Protein AF-A0A3D1BSJ2-F1 (afdb_monomer_lite)

Structure (mmCIF, N/CA/C/O backbone):
data_AF-A0A3D1BSJ2-F1
#
_entry.id   AF-A0A3D1BSJ2-F1
#
loop_
_atom_site.group_PDB
_atom_site.id
_atom_site.type_symbol
_atom_site.label_atom_id
_atom_site.label_alt_id
_atom_site.label_comp_id
_atom_site.label_asym_id
_atom_site.label_entity_id
_atom_site.label_seq_id
_atom_site.pdbx_PDB_ins_code
_atom_site.Cartn_x
_atom_site.Cartn_y
_atom_site.Cartn_z
_atom_site.occupancy
_atom_site.B_iso_or_equiv
_atom_site.auth_seq_id
_atom_site.auth_comp_id
_atom_site.auth_asym_id
_atom_site.auth_atom_id
_atom_site.pdbx_PDB_model_num
ATOM 1 N N . MET A 1 1 ? -13.390 -11.926 24.711 1.00 34.41 1 MET A N 1
ATOM 2 C CA . MET A 1 1 ? -12.109 -11.667 24.022 1.00 34.41 1 MET A CA 1
ATOM 3 C C . MET A 1 1 ? -11.514 -13.008 23.618 1.00 34.41 1 MET A C 1
ATOM 5 O O . MET A 1 1 ? -10.885 -13.658 24.438 1.00 34.41 1 MET A O 1
ATOM 9 N N . TYR A 1 2 ? -11.805 -13.468 22.401 1.00 26.86 2 TYR A N 1
ATOM 10 C CA . TYR A 1 2 ? -11.165 -14.650 21.820 1.00 26.86 2 TYR A CA 1
ATOM 11 C C . TYR A 1 2 ? -10.006 -14.150 20.958 1.00 26.86 2 TYR A C 1
ATOM 13 O O . TYR A 1 2 ? -10.232 -13.536 19.922 1.00 26.86 2 TYR A O 1
ATOM 21 N N . ILE A 1 3 ? -8.770 -14.337 21.422 1.00 30.55 3 ILE A N 1
ATOM 22 C CA . ILE A 1 3 ? -7.579 -14.099 20.604 1.00 30.55 3 ILE A CA 1
ATOM 23 C C . ILE A 1 3 ? -7.291 -15.419 19.892 1.00 30.55 3 ILE A C 1
ATOM 25 O O . ILE A 1 3 ? -6.760 -16.342 20.505 1.00 30.55 3 ILE A O 1
ATOM 29 N N . SER A 1 4 ? -7.665 -15.538 18.621 1.00 36.31 4 SER A N 1
ATOM 30 C CA . SER A 1 4 ? -7.136 -16.601 17.765 1.00 36.31 4 SER A CA 1
ATOM 31 C C . SER A 1 4 ? -5.850 -16.095 17.116 1.00 36.31 4 SER A C 1
ATOM 33 O O . SER A 1 4 ? -5.890 -15.227 16.245 1.00 36.31 4 SER A O 1
ATOM 35 N N . THR A 1 5 ? -4.701 -16.604 17.547 1.00 38.28 5 THR A N 1
ATOM 36 C CA . THR A 1 5 ? -3.422 -16.382 16.870 1.00 38.28 5 THR A CA 1
ATOM 37 C C . THR A 1 5 ? -3.397 -17.181 15.567 1.00 38.28 5 THR A C 1
ATOM 39 O O . THR A 1 5 ? -3.477 -18.408 15.576 1.00 38.28 5 THR A O 1
ATOM 42 N N . LEU A 1 6 ? -3.291 -16.489 14.431 1.00 44.16 6 LEU A N 1
ATOM 43 C CA . LEU A 1 6 ? -2.980 -17.121 13.149 1.00 44.16 6 LEU A CA 1
ATOM 44 C C . LEU A 1 6 ? -1.537 -17.644 13.178 1.00 44.16 6 LEU A C 1
ATOM 46 O O . LEU A 1 6 ? -0.615 -16.964 13.634 1.00 44.16 6 LEU A O 1
ATOM 50 N N . THR A 1 7 ? -1.366 -18.882 12.726 1.00 46.44 7 THR A N 1
ATOM 51 C CA . THR A 1 7 ? -0.084 -19.576 12.582 1.00 46.44 7 THR A CA 1
ATOM 52 C C . THR A 1 7 ? 0.719 -18.942 11.443 1.00 46.44 7 THR A C 1
ATOM 54 O O . THR A 1 7 ? 0.184 -18.680 10.369 1.00 46.44 7 THR A O 1
ATOM 57 N N . GLY A 1 8 ? 1.996 -18.642 11.703 1.00 41.53 8 GLY A N 1
ATOM 58 C CA . GLY A 1 8 ? 2.861 -17.871 10.806 1.00 41.53 8 GLY A CA 1
ATOM 59 C C . GLY A 1 8 ? 3.145 -18.545 9.458 1.00 41.53 8 GLY A C 1
ATOM 60 O O . GLY A 1 8 ? 3.155 -19.769 9.337 1.00 41.53 8 GLY A O 1
ATOM 61 N N . VAL A 1 9 ? 3.417 -17.726 8.440 1.00 41.91 9 VAL A N 1
ATOM 62 C CA . VAL A 1 9 ? 3.851 -18.167 7.106 1.00 41.91 9 VAL A CA 1
ATOM 63 C C . VAL A 1 9 ? 5.372 -18.342 7.102 1.00 41.91 9 VAL A C 1
ATOM 65 O O . VAL A 1 9 ? 6.103 -17.400 7.395 1.00 41.91 9 VAL A O 1
ATOM 68 N N . ARG A 1 10 ? 5.865 -19.537 6.752 1.00 38.19 10 ARG A N 1
ATOM 69 C CA . ARG A 1 10 ? 7.304 -19.841 6.674 1.00 38.19 10 ARG A CA 1
ATOM 70 C C . ARG A 1 10 ? 7.866 -19.460 5.302 1.00 38.19 10 ARG A C 1
ATOM 72 O O . ARG A 1 10 ? 7.523 -20.093 4.308 1.00 38.19 10 ARG A O 1
ATOM 79 N N . TYR A 1 11 ? 8.792 -18.503 5.257 1.00 40.19 11 TYR A N 1
ATOM 80 C CA . TYR A 1 11 ? 9.578 -18.192 4.058 1.00 40.19 11 TYR A CA 1
ATOM 81 C C . TYR A 1 11 ? 10.971 -18.823 4.168 1.00 40.19 11 TYR A C 1
ATOM 83 O O . TYR A 1 11 ? 11.709 -18.537 5.106 1.00 40.19 11 TYR A O 1
ATOM 91 N N . ILE A 1 12 ? 11.344 -19.685 3.217 1.00 42.56 12 ILE A N 1
ATOM 92 C CA . ILE A 1 12 ? 12.705 -20.232 3.113 1.00 42.56 12 ILE A CA 1
ATOM 93 C C . ILE A 1 12 ? 13.446 -19.415 2.053 1.00 42.56 12 ILE A C 1
ATOM 95 O O . ILE A 1 12 ? 13.321 -19.672 0.858 1.00 42.56 12 ILE A O 1
ATOM 99 N N . LEU A 1 13 ? 14.208 -18.410 2.484 1.00 44.78 13 LEU A N 1
ATOM 100 C CA . LEU A 1 13 ? 15.125 -17.686 1.605 1.00 44.78 13 LEU A CA 1
ATOM 101 C C . LEU A 1 13 ? 16.459 -18.436 1.582 1.00 44.78 13 LEU A C 1
ATOM 103 O O . LEU A 1 13 ? 17.135 -18.555 2.601 1.00 44.78 13 LEU A O 1
ATOM 107 N N . ASN A 1 14 ? 16.831 -18.969 0.418 1.00 42.88 14 ASN A N 1
ATOM 108 C CA . ASN A 1 14 ? 18.029 -19.787 0.230 1.00 42.88 14 ASN A CA 1
ATOM 109 C C . ASN A 1 14 ? 19.305 -18.916 0.301 1.00 42.88 14 ASN A C 1
ATOM 111 O O . ASN A 1 14 ? 19.900 -18.558 -0.711 1.00 42.88 14 ASN A O 1
ATOM 115 N N . ARG A 1 15 ? 19.676 -18.494 1.515 1.00 47.94 15 ARG A N 1
ATOM 116 C CA . ARG A 1 15 ? 20.883 -17.715 1.844 1.00 47.94 15 ARG A CA 1
ATOM 117 C C . ARG A 1 15 ? 21.601 -18.304 3.062 1.00 47.94 15 ARG A C 1
ATOM 119 O O . ARG A 1 15 ? 21.961 -17.559 3.967 1.00 47.94 15 ARG A O 1
ATOM 126 N N . ASN A 1 16 ? 21.746 -19.633 3.140 1.00 54.16 16 ASN A N 1
ATOM 127 C CA . ASN A 1 16 ? 22.448 -20.355 4.226 1.00 54.16 16 ASN A CA 1
ATOM 128 C C . ASN A 1 16 ? 22.078 -19.929 5.668 1.00 54.16 16 ASN A C 1
ATOM 130 O O . ASN A 1 16 ? 22.811 -20.199 6.614 1.00 54.16 16 ASN A O 1
ATOM 134 N N . THR A 1 17 ? 20.939 -19.264 5.846 1.00 53.88 17 THR A N 1
ATOM 135 C CA . THR A 1 17 ? 20.450 -18.717 7.106 1.00 53.88 17 THR A CA 1
ATOM 136 C C . THR A 1 17 ? 18.993 -19.133 7.221 1.00 53.88 17 THR A C 1
ATOM 138 O O . THR A 1 17 ? 18.144 -18.725 6.434 1.00 53.88 17 THR A O 1
ATOM 141 N N . ASN A 1 18 ? 18.704 -20.006 8.184 1.00 56.47 18 ASN A N 1
ATOM 142 C CA . ASN A 1 18 ? 17.333 -20.329 8.561 1.00 56.47 18 ASN A CA 1
ATOM 143 C C . ASN A 1 18 ? 16.805 -19.175 9.420 1.00 56.47 18 ASN A C 1
ATOM 145 O O . ASN A 1 18 ? 16.795 -19.261 10.644 1.00 56.47 18 ASN A O 1
ATOM 149 N N . LEU A 1 19 ? 16.451 -18.061 8.781 1.00 58.53 19 LEU A N 1
ATOM 150 C CA . LEU A 1 19 ? 15.724 -16.982 9.437 1.00 58.53 19 LEU A CA 1
ATOM 151 C C . LEU A 1 19 ? 14.240 -17.346 9.430 1.00 58.53 19 LEU A C 1
ATOM 153 O O . LEU A 1 19 ? 13.616 -17.409 8.373 1.00 58.53 19 LEU A O 1
ATOM 157 N N . GLU A 1 20 ? 13.682 -17.608 10.607 1.00 61.59 20 GLU A N 1
ATOM 158 C CA . GLU A 1 20 ? 12.235 -17.707 10.767 1.00 61.59 20 GLU A CA 1
ATOM 159 C C . GLU A 1 20 ? 11.655 -16.295 10.850 1.00 61.59 20 GLU A C 1
ATOM 161 O O . GLU A 1 20 ? 11.993 -15.521 11.745 1.00 61.59 20 GLU A O 1
ATOM 166 N N . TYR A 1 21 ? 10.798 -15.950 9.890 1.00 61.53 21 TYR A N 1
ATOM 167 C CA . TYR A 1 21 ? 9.987 -14.741 9.942 1.00 61.53 21 TYR A CA 1
ATOM 168 C C . TYR A 1 21 ? 8.558 -15.140 10.296 1.00 61.53 21 TYR A C 1
ATOM 170 O O . TYR A 1 21 ? 7.960 -15.966 9.607 1.00 61.53 21 TYR A O 1
ATOM 178 N N . SER A 1 22 ? 8.015 -14.563 11.361 1.00 71.62 22 SER A N 1
ATOM 179 C CA . SER A 1 2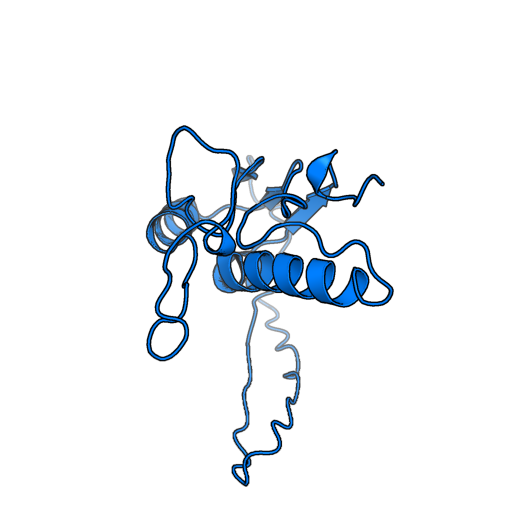2 ? 6.606 -14.689 11.718 1.00 71.62 22 SER A CA 1
ATOM 180 C C . SER A 1 22 ? 5.969 -13.311 11.759 1.00 71.62 22 SER A C 1
ATOM 182 O O . SER A 1 22 ? 6.612 -12.316 12.088 1.00 71.62 22 SER A O 1
ATOM 184 N N . ASP A 1 23 ? 4.690 -13.265 11.419 1.00 68.75 23 ASP A N 1
ATOM 185 C CA . ASP A 1 23 ? 3.886 -12.058 11.484 1.00 68.75 23 ASP A CA 1
ATOM 186 C C . ASP A 1 23 ? 2.584 -12.366 12.216 1.00 68.75 23 ASP A C 1
ATOM 188 O O . ASP A 1 23 ? 2.102 -13.503 12.184 1.00 68.75 23 ASP A O 1
ATOM 192 N N . HIS A 1 24 ? 2.038 -11.373 12.912 1.00 82.38 24 HIS A N 1
ATOM 193 C CA . HIS A 1 24 ? 0.870 -11.554 13.767 1.00 82.38 24 HIS A CA 1
ATOM 194 C C . HIS A 1 24 ? -0.141 -10.438 13.531 1.00 82.38 24 HIS A C 1
ATOM 196 O O . HIS A 1 24 ? 0.202 -9.257 13.534 1.00 82.38 24 HIS A O 1
ATOM 202 N N . GLY A 1 25 ? -1.403 -10.830 13.381 1.00 83.12 25 GLY A N 1
ATOM 203 C CA . GLY A 1 25 ? -2.534 -9.924 13.226 1.00 83.12 25 GLY A CA 1
ATOM 204 C C . GLY A 1 25 ? -3.563 -10.078 14.339 1.00 83.12 25 GLY A C 1
ATOM 205 O O . GLY A 1 25 ? -3.506 -11.007 15.147 1.00 83.12 25 GLY A O 1
ATOM 206 N N . ILE A 1 26 ? -4.523 -9.158 14.361 1.00 85.31 26 ILE A N 1
ATOM 207 C CA . ILE A 1 26 ? -5.708 -9.210 15.215 1.00 85.31 26 ILE A CA 1
ATOM 208 C C . ILE A 1 26 ? -6.921 -9.252 14.294 1.00 85.31 26 ILE A C 1
ATOM 210 O O . ILE A 1 26 ? -7.126 -8.346 13.491 1.00 85.31 26 ILE A O 1
ATOM 214 N N . ILE A 1 27 ? -7.757 -10.277 14.447 1.00 83.75 27 ILE A N 1
ATOM 215 C CA . ILE A 1 27 ? -9.089 -10.275 13.844 1.00 83.75 27 ILE A CA 1
ATOM 216 C C . ILE A 1 27 ? -9.976 -9.406 14.736 1.00 83.75 27 ILE A C 1
ATOM 218 O O . ILE A 1 27 ? -10.260 -9.764 15.882 1.00 83.75 27 ILE A O 1
ATOM 222 N N . LYS A 1 28 ? -10.349 -8.225 14.239 1.00 84.38 28 LYS A N 1
ATOM 223 C CA . LYS A 1 28 ? -11.195 -7.284 14.977 1.00 84.38 28 LYS A CA 1
ATOM 224 C C . LYS A 1 28 ? -12.621 -7.835 15.058 1.00 84.38 28 LYS A C 1
ATOM 226 O O . LYS A 1 28 ? -13.139 -8.356 14.078 1.00 84.38 28 LYS A O 1
ATOM 231 N N . HIS A 1 29 ? -13.234 -7.732 16.234 1.00 84.56 29 HIS A N 1
ATOM 232 C CA . HIS A 1 29 ? -14.637 -8.093 16.426 1.00 84.56 29 HI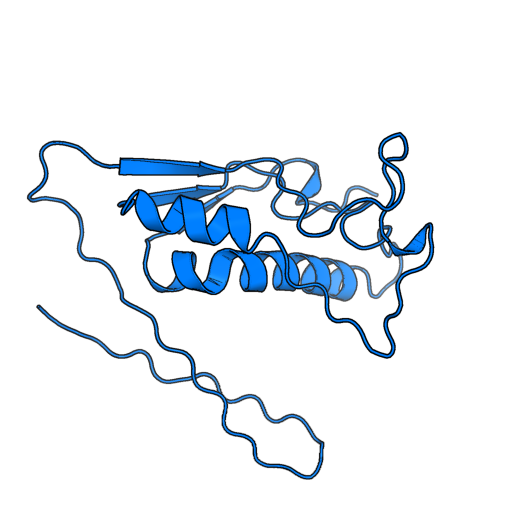S A CA 1
ATOM 233 C C . HIS A 1 29 ? -15.548 -7.084 15.719 1.00 84.56 29 HIS A C 1
ATOM 235 O O . HIS A 1 29 ? -15.231 -5.891 15.691 1.00 84.56 29 HIS A O 1
ATOM 241 N N . ASP A 1 30 ? -16.699 -7.544 15.233 1.00 87.94 30 ASP A N 1
ATOM 242 C CA . ASP A 1 30 ? -17.711 -6.679 14.632 1.00 87.94 30 ASP A CA 1
ATOM 243 C C . ASP A 1 30 ? -18.129 -5.562 15.605 1.00 87.94 30 ASP A C 1
ATOM 245 O O . ASP A 1 30 ? -18.427 -5.840 16.779 1.00 87.94 30 ASP A O 1
ATOM 249 N N . PRO A 1 31 ? -18.191 -4.295 15.157 1.00 88.62 31 PRO A N 1
ATOM 250 C CA . PRO A 1 31 ? -18.477 -3.145 16.013 1.00 88.62 31 PRO A CA 1
ATOM 251 C C . PRO A 1 31 ? -19.973 -3.012 16.363 1.00 88.62 31 PRO A C 1
ATOM 253 O O . PRO A 1 31 ? -20.497 -1.907 16.410 1.00 88.62 31 PRO A O 1
ATOM 256 N N . HIS A 1 32 ? -20.673 -4.122 16.619 1.00 90.50 32 HIS A N 1
ATOM 257 C CA . HIS A 1 32 ? -22.112 -4.156 16.922 1.00 90.50 32 HIS A CA 1
ATOM 258 C C . HIS A 1 32 ? -22.513 -3.365 18.183 1.00 90.50 32 HIS A C 1
ATOM 260 O O . HIS A 1 32 ? -23.646 -2.904 18.277 1.00 90.50 32 HIS A O 1
ATOM 266 N N . ASP A 1 33 ? -21.582 -3.173 19.122 1.00 92.12 33 ASP A N 1
ATOM 267 C CA . ASP A 1 33 ? -21.786 -2.375 20.338 1.00 92.12 33 ASP A CA 1
ATOM 268 C C . ASP A 1 33 ? -21.655 -0.858 20.102 1.00 92.12 33 ASP A C 1
ATOM 270 O O . ASP A 1 33 ? -21.905 -0.061 21.009 1.00 92.12 33 ASP A O 1
ATOM 274 N N . LYS A 1 34 ? -21.218 -0.430 18.909 1.00 93.75 34 LYS A N 1
ATOM 275 C CA . LYS A 1 34 ? -21.054 0.986 18.569 1.00 93.75 34 LYS A CA 1
ATOM 276 C C . LYS A 1 34 ? -22.287 1.521 17.843 1.00 93.75 34 LYS A C 1
ATOM 278 O O . LYS A 1 34 ? -22.818 0.879 16.944 1.00 93.75 34 LYS A O 1
ATOM 283 N N . SER A 1 35 ? -22.691 2.748 18.173 1.00 95.88 35 SER A N 1
ATOM 284 C CA . SER A 1 35 ? -23.735 3.476 17.435 1.00 95.88 35 SER A CA 1
ATOM 285 C C . SER A 1 35 ? -23.252 4.034 16.092 1.00 95.88 35 SER A C 1
ATOM 287 O O . SER A 1 35 ? -24.070 4.355 15.236 1.00 95.88 35 SER A O 1
ATOM 289 N N . GLU A 1 36 ? -21.936 4.166 15.914 1.00 95.50 36 GLU A N 1
ATOM 290 C CA . GLU A 1 36 ? -21.288 4.706 14.719 1.00 95.50 36 GLU A CA 1
ATOM 291 C C . GLU A 1 36 ? -20.034 3.891 14.388 1.00 95.50 36 GLU A C 1
ATOM 293 O O . GLU A 1 36 ? -19.372 3.353 15.281 1.00 95.50 36 GLU A O 1
ATOM 298 N N . ILE A 1 37 ? -19.690 3.832 13.103 1.00 95.31 37 ILE A N 1
ATOM 299 C CA . ILE A 1 37 ? -18.471 3.183 12.617 1.00 95.31 37 ILE A CA 1
ATOM 300 C C . ILE A 1 37 ? -17.518 4.221 12.032 1.00 95.31 37 ILE A C 1
ATOM 302 O O . ILE A 1 37 ? -17.937 5.131 11.316 1.00 95.31 37 ILE A O 1
ATOM 306 N N . THR A 1 38 ? -16.222 4.056 12.289 1.00 95.62 38 THR A N 1
ATOM 307 C CA . THR A 1 38 ? -15.187 4.872 11.645 1.00 95.62 38 THR A CA 1
ATOM 308 C C . THR A 1 38 ? -14.635 4.130 10.436 1.00 95.62 38 THR A C 1
ATOM 310 O O . THR A 1 38 ? -14.054 3.053 10.579 1.00 95.62 38 THR A O 1
ATOM 313 N N . LEU A 1 39 ? -14.763 4.722 9.251 1.00 96.06 39 LEU A N 1
ATOM 314 C CA . LEU A 1 39 ? -14.217 4.189 8.005 1.00 96.06 39 LEU A CA 1
ATOM 315 C C . LEU A 1 39 ? -13.090 5.092 7.500 1.00 96.06 39 LEU A C 1
ATOM 317 O O . LEU A 1 39 ? -13.253 6.308 7.418 1.00 96.06 39 LEU A O 1
ATOM 321 N N . LEU A 1 40 ? -11.957 4.492 7.136 1.00 97.62 40 LEU A N 1
ATOM 322 C CA . LEU A 1 40 ? -10.914 5.173 6.369 1.00 97.62 40 LEU A CA 1
ATOM 323 C C . LEU A 1 40 ? -11.004 4.722 4.915 1.00 97.62 40 LEU A C 1
ATOM 325 O O . LEU A 1 40 ? -10.836 3.540 4.627 1.00 97.62 40 LEU A O 1
ATOM 329 N N . SER A 1 41 ? -11.260 5.675 4.021 1.00 97.50 41 SER A N 1
ATOM 330 C CA . SER A 1 41 ? -11.312 5.444 2.579 1.00 97.50 41 SER A CA 1
ATOM 331 C C . SER A 1 41 ? -10.018 5.923 1.935 1.00 97.50 41 SER A C 1
ATOM 333 O O . SER A 1 41 ? -9.609 7.064 2.153 1.00 97.50 41 SER A O 1
ATOM 335 N N . LEU A 1 42 ? -9.396 5.072 1.129 1.00 97.31 42 LEU A N 1
ATOM 336 C CA . LEU A 1 42 ? -8.200 5.378 0.353 1.00 97.31 42 LEU A CA 1
ATOM 337 C C . LEU A 1 42 ? -8.440 5.043 -1.115 1.00 97.31 42 LEU A C 1
ATOM 339 O O . LEU A 1 42 ? -9.099 4.060 -1.427 1.00 97.31 42 LEU A O 1
ATOM 343 N N . SER A 1 43 ? -7.890 5.860 -2.001 1.00 96.00 43 SER A N 1
ATOM 344 C CA . SER A 1 43 ? -7.893 5.638 -3.445 1.00 96.00 43 SER A CA 1
ATOM 345 C C . SER A 1 43 ? -6.680 6.333 -4.029 1.00 96.00 43 SER A C 1
ATOM 347 O O . SER A 1 43 ? -6.227 7.336 -3.465 1.00 96.00 43 SER A O 1
ATOM 349 N N . CYS A 1 44 ? -6.189 5.832 -5.154 1.00 94.00 44 CYS A N 1
ATOM 350 C CA . CYS A 1 44 ? -5.188 6.521 -5.960 1.00 94.00 44 CYS A CA 1
ATOM 351 C C . CYS A 1 44 ? -3.899 6.860 -5.194 1.00 94.00 44 CYS A C 1
ATOM 353 O O . CYS A 1 44 ? -3.357 7.968 -5.281 1.00 94.00 44 CYS A O 1
ATOM 355 N N . VAL A 1 45 ? -3.425 5.911 -4.379 1.00 92.00 45 VAL A N 1
ATOM 356 C CA . VAL A 1 45 ? -2.200 6.078 -3.591 1.00 92.00 45 VAL A CA 1
ATOM 357 C C . VAL A 1 45 ? -1.067 5.319 -4.265 1.00 92.00 45 VAL A C 1
ATOM 359 O O . VAL A 1 45 ? -0.880 4.129 -4.048 1.00 92.00 45 VAL A O 1
ATOM 362 N N . GLU A 1 46 ? -0.259 6.027 -5.045 1.00 88.94 46 GLU A N 1
ATOM 363 C CA . GLU A 1 46 ? 0.984 5.498 -5.614 1.00 88.94 46 GLU A CA 1
ATOM 364 C C . GLU A 1 46 ? 1.960 5.088 -4.506 1.00 88.94 46 GLU A C 1
ATOM 366 O O . GLU A 1 46 ? 2.359 5.934 -3.711 1.00 88.94 46 GLU A O 1
ATOM 371 N N . GLN A 1 47 ? 2.391 3.825 -4.445 1.00 88.69 47 GLN A N 1
ATOM 372 C CA . GLN A 1 47 ? 3.239 3.320 -3.352 1.00 88.69 47 GLN A CA 1
ATOM 373 C C . GLN A 1 47 ? 4.651 3.925 -3.340 1.00 88.69 47 GLN A C 1
ATOM 375 O O . GLN A 1 47 ? 5.257 4.100 -2.285 1.00 88.69 47 GLN A O 1
ATOM 380 N N . VAL A 1 48 ? 5.180 4.286 -4.503 1.00 85.25 48 VAL A N 1
ATOM 381 C CA . VAL A 1 48 ? 6.525 4.838 -4.679 1.00 85.25 48 VAL A CA 1
ATOM 382 C C . VAL A 1 48 ? 6.474 6.225 -5.311 1.00 85.25 48 VAL A C 1
ATOM 384 O O . VAL A 1 48 ? 5.723 6.474 -6.254 1.00 85.25 48 VAL A O 1
ATOM 387 N N . ILE A 1 49 ? 7.313 7.120 -4.780 1.00 75.31 49 ILE A N 1
ATOM 388 C CA . ILE A 1 49 ? 7.433 8.509 -5.222 1.00 75.31 49 ILE A CA 1
ATOM 389 C C . ILE A 1 49 ? 7.944 8.603 -6.662 1.00 75.31 49 ILE A C 1
ATOM 391 O O . ILE A 1 49 ? 8.896 7.928 -7.056 1.00 75.31 49 ILE A O 1
ATOM 395 N N . LYS A 1 50 ? 7.352 9.514 -7.432 1.00 76.38 50 LYS A N 1
ATOM 396 C CA . LYS A 1 50 ? 7.848 9.876 -8.759 1.00 76.38 50 LYS A CA 1
ATOM 397 C C . LYS A 1 50 ? 9.133 10.699 -8.635 1.00 76.38 50 LYS A C 1
ATOM 399 O O . LYS A 1 50 ? 9.131 11.706 -7.920 1.00 76.38 50 LYS A O 1
ATOM 404 N N . PRO A 1 51 ? 10.207 10.365 -9.370 1.00 72.94 51 PRO A N 1
ATOM 405 C CA . PRO A 1 51 ? 11.432 11.164 -9.362 1.00 72.94 51 PRO A CA 1
ATOM 406 C C . PRO A 1 51 ? 11.220 12.554 -9.981 1.00 72.94 51 PRO A C 1
ATOM 408 O O . PRO A 1 51 ? 11.965 13.486 -9.694 1.00 72.94 51 PRO A O 1
ATOM 411 N N . THR A 1 52 ? 10.204 12.720 -10.836 1.00 76.38 52 THR A N 1
ATOM 412 C CA . THR A 1 52 ? 9.866 13.992 -11.486 1.00 76.38 52 THR A CA 1
ATOM 413 C C . THR A 1 52 ? 8.366 14.250 -11.384 1.00 76.38 52 THR A C 1
ATOM 415 O O . THR A 1 52 ? 7.570 13.507 -11.943 1.00 76.38 52 THR A O 1
ATOM 418 N N . LYS A 1 53 ? 7.967 15.334 -10.704 1.00 74.12 53 LYS A N 1
ATOM 419 C CA . LYS A 1 53 ? 6.548 15.655 -10.437 1.00 74.12 53 LYS A CA 1
ATOM 420 C C . LYS A 1 53 ? 5.702 15.883 -11.696 1.00 74.12 53 LYS A C 1
ATOM 422 O O . LYS A 1 53 ? 4.499 15.671 -11.656 1.00 74.12 53 LYS A O 1
ATOM 427 N N . SER A 1 54 ? 6.314 16.338 -12.788 1.00 81.38 54 SER A N 1
ATOM 428 C CA . SER A 1 54 ? 5.638 16.612 -14.064 1.00 81.38 54 SER A CA 1
ATOM 429 C C . SER A 1 54 ? 5.567 15.403 -15.001 1.00 81.38 54 SER A C 1
ATOM 431 O O . SER A 1 54 ? 5.026 15.523 -16.096 1.00 81.38 54 SER A O 1
ATOM 433 N N . SER A 1 55 ? 6.130 14.256 -14.610 1.00 80.19 55 SER A N 1
ATOM 434 C CA . SER A 1 55 ? 6.186 13.059 -15.444 1.00 80.19 55 SER A CA 1
ATOM 435 C C . SER A 1 55 ? 5.454 11.915 -14.762 1.00 80.19 55 SER A C 1
ATOM 437 O O . SER A 1 55 ? 5.712 11.607 -13.600 1.00 80.19 55 SER A O 1
ATOM 439 N N . TRP A 1 56 ? 4.555 11.261 -15.493 1.00 79.75 56 TRP A N 1
ATOM 440 C CA . TRP A 1 56 ? 3.905 10.039 -15.035 1.00 79.75 56 TRP A CA 1
ATOM 441 C C . TRP A 1 56 ? 4.830 8.843 -15.281 1.00 79.75 56 TRP A C 1
ATOM 443 O O . TRP A 1 56 ? 4.636 8.057 -16.201 1.00 79.75 56 TRP A O 1
ATOM 453 N N . ARG A 1 57 ? 5.933 8.796 -14.525 1.00 83.75 57 ARG A N 1
ATOM 454 C CA . ARG A 1 57 ? 6.950 7.748 -14.615 1.00 83.75 57 ARG A CA 1
ATOM 455 C C . ARG A 1 57 ? 7.466 7.374 -13.235 1.00 83.75 57 ARG A C 1
ATOM 457 O O . ARG A 1 57 ? 7.543 8.215 -12.337 1.00 83.75 57 ARG A O 1
ATOM 464 N N . GLY A 1 58 ? 7.825 6.106 -13.101 1.00 85.50 58 GLY A N 1
ATOM 465 C CA . GLY A 1 58 ? 8.412 5.540 -11.904 1.00 85.50 58 GLY A CA 1
ATOM 466 C C . GLY A 1 58 ? 9.870 5.944 -11.668 1.00 85.50 58 GLY A C 1
ATOM 467 O O . GLY A 1 58 ? 10.451 6.773 -12.370 1.00 85.50 58 GLY A O 1
ATOM 468 N N . ILE A 1 59 ? 10.471 5.351 -10.642 1.00 85.38 59 ILE A N 1
ATOM 469 C CA . ILE A 1 59 ? 11.882 5.542 -10.276 1.00 85.38 59 ILE A CA 1
ATOM 470 C C . ILE A 1 59 ? 12.853 4.949 -11.310 1.00 85.38 59 ILE A C 1
ATOM 472 O O . ILE A 1 59 ? 14.013 5.346 -11.356 1.00 85.38 59 ILE A O 1
ATOM 476 N N . ASP A 1 60 ? 12.376 4.054 -12.173 1.00 84.88 60 ASP A N 1
ATOM 477 C CA . ASP A 1 60 ? 13.074 3.525 -13.350 1.00 84.88 60 ASP A CA 1
ATOM 478 C C . ASP A 1 60 ? 13.332 4.573 -14.444 1.00 84.88 60 ASP A C 1
ATOM 480 O O . ASP A 1 60 ? 14.194 4.387 -15.300 1.00 84.88 60 ASP A O 1
ATOM 484 N N . ALA A 1 61 ? 12.622 5.700 -14.412 1.00 83.19 61 ALA A N 1
ATOM 485 C CA . ALA A 1 61 ? 12.863 6.829 -15.303 1.00 83.19 61 ALA A CA 1
ATOM 486 C C . ALA A 1 61 ? 13.964 7.788 -14.826 1.00 83.19 61 ALA A C 1
ATOM 488 O O . ALA A 1 61 ? 14.276 8.751 -15.529 1.00 83.19 61 ALA A O 1
ATOM 489 N N . GLY A 1 62 ? 14.518 7.560 -13.635 1.00 77.06 62 GLY A N 1
ATOM 490 C CA . GLY A 1 62 ? 15.558 8.381 -13.028 1.00 77.06 62 GLY A CA 1
ATOM 491 C C . GLY A 1 62 ? 16.650 7.528 -12.391 1.00 77.06 62 GLY A C 1
ATOM 492 O O . GLY A 1 62 ? 16.960 6.435 -12.855 1.00 77.06 62 GLY A O 1
ATOM 493 N N . TYR A 1 63 ? 17.251 8.048 -11.323 1.00 76.88 63 TYR A N 1
ATOM 494 C CA . TYR A 1 63 ? 18.218 7.308 -10.520 1.00 76.88 63 TYR A CA 1
ATOM 495 C C . TYR A 1 63 ? 17.603 6.945 -9.169 1.00 76.88 63 TYR A C 1
ATOM 497 O O . TYR A 1 63 ? 17.165 7.827 -8.428 1.00 76.88 63 TYR A O 1
ATOM 505 N N . PHE A 1 64 ? 17.621 5.656 -8.841 1.00 75.62 64 PHE A N 1
ATOM 506 C CA . PHE A 1 64 ? 17.357 5.153 -7.500 1.00 75.62 64 PHE A CA 1
ATOM 507 C C . PHE A 1 64 ? 18.495 4.202 -7.093 1.00 75.62 64 PHE A C 1
ATOM 509 O O . PHE A 1 64 ? 18.850 3.320 -7.878 1.00 75.62 64 PHE A O 1
ATOM 516 N N . PRO A 1 65 ? 19.102 4.371 -5.905 1.00 77.25 65 PRO A N 1
ATOM 517 C CA . PRO A 1 65 ? 20.229 3.552 -5.471 1.00 77.25 65 PRO A CA 1
ATOM 518 C C . PRO A 1 65 ? 19.764 2.189 -4.929 1.00 77.25 65 PRO A C 1
ATOM 520 O O . PRO A 1 65 ? 19.727 1.951 -3.722 1.00 77.25 65 PRO A O 1
ATOM 523 N N . TYR A 1 66 ? 19.379 1.284 -5.832 1.00 73.94 66 TYR A N 1
ATOM 524 C CA . TYR A 1 66 ? 18.866 -0.055 -5.493 1.00 73.94 66 TYR A CA 1
ATOM 525 C C . TYR A 1 66 ? 19.863 -0.949 -4.736 1.00 73.94 66 TYR A C 1
ATOM 527 O O . TYR A 1 66 ? 19.477 -1.969 -4.172 1.00 73.94 66 TYR A O 1
ATOM 535 N N . ASP A 1 67 ? 21.146 -0.598 -4.746 1.00 78.19 67 ASP A N 1
ATOM 536 C CA . ASP A 1 67 ? 22.235 -1.324 -4.100 1.00 78.19 67 ASP A CA 1
ATOM 537 C C . ASP A 1 67 ? 22.293 -1.112 -2.580 1.00 78.19 67 ASP A C 1
ATOM 539 O O . ASP A 1 67 ? 22.769 -1.993 -1.862 1.00 78.19 67 ASP A O 1
ATOM 543 N N . TRP A 1 68 ? 21.785 0.016 -2.073 1.00 76.56 68 TRP A N 1
ATOM 544 C CA . TRP A 1 68 ? 21.815 0.315 -0.636 1.00 76.56 68 TRP A CA 1
ATOM 545 C C . TRP A 1 68 ? 20.536 0.944 -0.072 1.00 76.56 68 TRP A C 1
ATOM 547 O O . TRP A 1 68 ? 20.426 1.079 1.148 1.00 76.56 68 TRP A O 1
ATOM 557 N N . ALA A 1 69 ? 19.552 1.291 -0.906 1.00 67.81 69 ALA A N 1
ATOM 558 C CA . ALA A 1 69 ? 18.270 1.821 -0.456 1.00 67.81 69 ALA A CA 1
ATOM 559 C C . ALA A 1 69 ? 17.118 0.843 -0.714 1.00 67.81 69 ALA A C 1
ATOM 561 O O . ALA A 1 69 ? 16.974 0.272 -1.793 1.00 67.81 69 ALA A O 1
ATOM 562 N N . VAL A 1 70 ? 16.245 0.715 0.285 1.00 66.94 70 VAL A N 1
ATOM 563 C CA . VAL A 1 70 ? 14.948 0.046 0.163 1.00 66.94 70 VAL A CA 1
ATOM 564 C C . VAL A 1 70 ? 13.871 1.114 0.278 1.00 66.94 70 VAL A C 1
ATOM 566 O O . VAL A 1 70 ? 13.874 1.906 1.220 1.00 66.94 70 VAL A O 1
ATOM 569 N N . LEU A 1 71 ? 12.948 1.147 -0.679 1.00 70.44 71 LEU A N 1
ATOM 570 C CA . LEU A 1 71 ? 11.772 2.001 -0.582 1.00 70.44 71 LEU A CA 1
ATOM 571 C C . LEU A 1 71 ? 10.817 1.432 0.458 1.00 70.44 71 LEU A C 1
ATOM 573 O O . LEU A 1 71 ? 10.258 0.354 0.272 1.00 70.44 71 LEU A O 1
ATOM 577 N N . TYR A 1 72 ? 10.629 2.183 1.541 1.00 70.19 72 TYR A N 1
ATOM 578 C CA . TYR A 1 72 ? 9.558 1.942 2.495 1.00 70.19 72 TYR A CA 1
ATOM 579 C C . TYR A 1 72 ? 8.483 3.002 2.292 1.00 70.19 72 TYR A C 1
ATOM 581 O O . TYR A 1 72 ? 8.645 4.176 2.632 1.00 70.19 72 TYR A O 1
ATOM 589 N N . SER A 1 73 ? 7.404 2.584 1.661 1.00 74.94 73 SER A N 1
ATOM 590 C CA . SER A 1 73 ? 6.310 3.427 1.214 1.00 74.94 73 SER A CA 1
ATOM 591 C C . SER A 1 73 ? 5.500 3.987 2.390 1.00 74.94 73 SER A C 1
ATOM 593 O O . SER A 1 73 ? 5.177 3.290 3.350 1.00 74.94 73 SER A O 1
ATOM 595 N N . HIS A 1 74 ? 5.162 5.280 2.306 1.00 88.62 74 HIS A N 1
ATOM 596 C CA . HIS A 1 74 ? 4.085 5.925 3.073 1.00 88.62 74 HIS A CA 1
ATOM 597 C C . HIS A 1 74 ? 4.111 5.817 4.605 1.00 88.62 74 HIS A C 1
ATOM 599 O O . HIS A 1 74 ? 3.057 5.937 5.225 1.00 88.62 74 HIS A O 1
ATOM 605 N N . VAL A 1 75 ? 5.283 5.698 5.244 1.00 88.75 75 VAL A N 1
ATOM 606 C CA . VAL A 1 75 ? 5.400 5.613 6.722 1.00 88.75 75 VAL A CA 1
ATOM 607 C C . VAL A 1 75 ? 4.601 6.711 7.431 1.00 88.75 75 VAL A C 1
ATOM 609 O O . VAL A 1 75 ? 3.819 6.439 8.333 1.00 88.75 75 VAL A O 1
ATOM 612 N N . GLN A 1 76 ? 4.745 7.969 7.008 1.00 91.69 76 GLN A N 1
ATOM 613 C CA . GLN A 1 76 ? 4.034 9.074 7.655 1.00 91.69 76 GLN A CA 1
ATOM 614 C C . GLN A 1 76 ? 2.512 8.988 7.467 1.00 91.69 76 GLN A C 1
ATOM 616 O O . GLN A 1 76 ? 1.761 9.289 8.395 1.00 91.69 76 GLN A O 1
ATOM 621 N N . LEU A 1 77 ? 2.054 8.587 6.278 1.00 93.56 77 LEU A N 1
ATOM 622 C CA . LEU A 1 77 ? 0.633 8.403 5.995 1.00 93.56 77 LEU A CA 1
ATOM 623 C C . LEU A 1 77 ? 0.069 7.282 6.871 1.00 93.56 77 LEU A C 1
ATOM 625 O O . LEU A 1 77 ? -0.912 7.503 7.575 1.00 93.56 77 LEU A O 1
ATOM 629 N N . THR A 1 78 ? 0.701 6.110 6.883 1.00 94.19 78 THR A N 1
ATOM 630 C CA . THR A 1 78 ? 0.205 4.946 7.625 1.00 94.19 78 THR A CA 1
ATOM 631 C C . THR A 1 78 ? 0.240 5.175 9.134 1.00 94.19 78 THR A C 1
ATOM 633 O O . THR A 1 78 ? -0.733 4.844 9.811 1.00 94.19 78 THR A O 1
ATOM 636 N N . GLU A 1 79 ? 1.263 5.852 9.665 1.00 94.50 79 GLU A N 1
ATOM 637 C CA . GLU A 1 79 ? 1.296 6.293 11.068 1.00 94.50 79 GLU A CA 1
ATOM 638 C C . GLU A 1 79 ? 0.177 7.282 11.413 1.00 94.50 79 GLU A C 1
ATOM 640 O O . GLU A 1 79 ? -0.368 7.253 12.516 1.00 94.50 79 GLU A O 1
ATOM 645 N N . ASN A 1 80 ? -0.211 8.153 10.482 1.00 96.19 80 ASN A N 1
ATOM 646 C CA . ASN A 1 80 ? -1.344 9.047 10.695 1.00 96.19 80 ASN A CA 1
ATOM 647 C C . ASN A 1 80 ? -2.684 8.303 10.635 1.00 96.19 80 ASN A C 1
ATOM 649 O O . ASN A 1 80 ? -3.539 8.555 11.480 1.00 96.19 80 ASN A O 1
ATOM 653 N N . LEU A 1 81 ? -2.855 7.354 9.710 1.00 96.69 81 LEU A N 1
ATOM 654 C CA . LEU A 1 81 ? -4.067 6.531 9.606 1.00 96.69 81 LEU A CA 1
ATOM 655 C C . LEU A 1 81 ? -4.311 5.712 10.882 1.00 96.69 81 LEU A C 1
ATOM 657 O O . LEU A 1 81 ? -5.441 5.649 11.367 1.00 96.69 81 LEU A O 1
ATOM 661 N N . LYS A 1 82 ? -3.250 5.159 11.489 1.00 94.50 82 LYS A N 1
ATOM 662 C CA . LYS A 1 82 ? -3.329 4.409 12.759 1.00 94.50 82 LYS A CA 1
ATOM 663 C C . LYS A 1 82 ? -3.984 5.215 13.891 1.00 94.50 82 LYS A C 1
ATOM 665 O O . LYS A 1 82 ? -4.644 4.631 14.748 1.00 94.50 82 LYS A O 1
ATOM 670 N N . LYS A 1 83 ? -3.857 6.548 13.888 1.00 96.00 83 LYS A N 1
ATOM 671 C CA . LYS A 1 83 ? -4.396 7.432 14.941 1.00 96.00 83 LYS A CA 1
ATOM 672 C C . LYS A 1 83 ? -5.924 7.519 14.945 1.00 96.00 83 LYS A C 1
ATOM 674 O O . LYS A 1 83 ? -6.493 7.883 15.967 1.00 96.00 83 LYS A O 1
ATOM 679 N N . PHE A 1 84 ? -6.587 7.175 13.840 1.00 94.62 84 PHE A N 1
ATOM 680 C CA . PHE A 1 84 ? -8.047 7.257 13.727 1.00 94.62 84 PHE A CA 1
ATOM 681 C C . PHE A 1 84 ? -8.784 6.064 14.347 1.00 94.62 84 PHE A C 1
ATOM 683 O O . PHE A 1 84 ? -10.000 6.132 14.499 1.00 94.62 84 PHE A O 1
ATOM 690 N N . ASN A 1 85 ? -8.077 4.983 14.707 1.00 91.06 85 ASN A N 1
ATOM 691 C CA . ASN A 1 85 ? -8.672 3.764 15.272 1.00 91.06 85 ASN A CA 1
ATOM 692 C C . ASN A 1 85 ? -9.890 3.260 14.464 1.00 91.06 85 ASN A C 1
ATOM 694 O O . ASN A 1 85 ? -10.961 2.988 15.013 1.00 91.06 85 ASN A O 1
ATOM 698 N N . ALA A 1 86 ? -9.724 3.182 13.143 1.00 94.88 86 ALA A N 1
ATOM 699 C CA . ALA A 1 86 ? -10.800 2.837 12.227 1.00 94.88 86 ALA A CA 1
ATOM 700 C C . ALA A 1 86 ? -11.358 1.431 12.477 1.00 94.88 86 ALA A C 1
ATOM 702 O O . ALA A 1 86 ? -10.654 0.510 12.904 1.00 94.88 86 ALA A O 1
ATOM 703 N N . ASP A 1 87 ? -12.644 1.269 12.201 1.00 95.12 87 ASP A N 1
ATOM 704 C CA . ASP A 1 87 ? -13.337 -0.013 12.238 1.00 95.12 87 ASP A CA 1
ATOM 705 C C . ASP A 1 87 ? -13.209 -0.755 10.913 1.00 95.12 87 ASP A C 1
ATOM 707 O O . ASP A 1 87 ? -13.091 -1.977 10.924 1.00 95.12 87 ASP A O 1
ATOM 711 N N . ILE A 1 88 ? -13.159 -0.019 9.800 1.00 95.19 88 ILE A N 1
ATOM 712 C CA . ILE A 1 88 ? -13.024 -0.568 8.450 1.00 95.19 88 ILE A CA 1
ATOM 713 C C . ILE A 1 88 ? -12.014 0.264 7.655 1.00 95.19 88 ILE A C 1
ATOM 715 O O . ILE A 1 88 ? -12.015 1.499 7.720 1.00 95.19 88 ILE A O 1
ATOM 719 N N . LEU A 1 89 ? -11.174 -0.420 6.879 1.00 96.94 89 LEU A N 1
ATOM 720 C CA . LEU A 1 89 ? -10.446 0.177 5.764 1.00 96.94 89 LEU A CA 1
ATOM 721 C C . LEU A 1 89 ? -11.180 -0.115 4.460 1.00 96.94 89 LEU A C 1
ATOM 723 O O . LEU A 1 89 ? -11.562 -1.256 4.199 1.00 96.94 89 LEU A O 1
ATOM 727 N N . PHE A 1 90 ? -11.331 0.906 3.629 1.00 98.00 90 PHE A N 1
ATOM 728 C CA . PHE A 1 90 ? -11.873 0.770 2.289 1.00 98.00 90 PHE A CA 1
ATOM 729 C C . PHE A 1 90 ? -10.878 1.325 1.273 1.00 98.00 90 PHE A C 1
ATOM 731 O O . PHE A 1 90 ? -10.505 2.494 1.336 1.00 98.00 90 PHE A O 1
ATOM 738 N N . PHE A 1 91 ? -10.441 0.475 0.353 1.00 98.19 91 PHE A N 1
ATOM 739 C CA . PHE A 1 91 ? -9.595 0.831 -0.776 1.00 98.19 91 PHE A CA 1
ATOM 740 C C . PHE A 1 91 ? -10.468 0.837 -2.029 1.00 98.19 91 PHE A C 1
ATOM 742 O O . PHE A 1 91 ? -10.984 -0.204 -2.437 1.00 98.19 91 PHE A O 1
ATOM 749 N N . ALA A 1 92 ? -10.688 2.027 -2.579 1.00 97.88 92 ALA A N 1
ATOM 750 C CA . ALA A 1 92 ? -11.684 2.282 -3.614 1.00 97.88 92 ALA A CA 1
ATOM 751 C C . ALA A 1 92 ? -11.157 2.117 -5.049 1.00 97.88 92 ALA A C 1
ATOM 753 O O . ALA A 1 92 ? -11.936 2.292 -5.978 1.00 97.88 92 ALA A O 1
ATOM 754 N N . GLY A 1 93 ? -9.871 1.806 -5.216 1.00 96.75 93 GLY A N 1
ATOM 755 C CA . GLY A 1 93 ? -9.221 1.749 -6.523 1.00 96.75 93 GLY A CA 1
ATOM 756 C C . GLY A 1 93 ? -7.754 2.156 -6.471 1.00 96.75 93 GLY A C 1
ATOM 757 O O . GLY A 1 93 ? -7.292 2.726 -5.470 1.00 96.75 93 GLY A O 1
ATOM 758 N N . ASP A 1 94 ? -7.024 1.829 -7.528 1.00 95.69 94 ASP A N 1
ATOM 759 C CA . ASP A 1 94 ? -5.629 2.181 -7.774 1.00 95.69 94 ASP A CA 1
ATOM 760 C C . ASP A 1 94 ? -4.702 1.811 -6.606 1.00 95.69 94 ASP A C 1
ATOM 762 O O . ASP A 1 94 ? -3.950 2.633 -6.063 1.00 95.69 94 ASP A O 1
ATOM 766 N N . GLN A 1 95 ? -4.787 0.559 -6.155 1.00 94.50 95 GLN A N 1
ATOM 767 C CA . GLN A 1 95 ? -3.788 0.006 -5.241 1.00 94.50 95 GLN A CA 1
ATOM 768 C C . GLN A 1 95 ? -2.440 -0.169 -5.952 1.00 94.50 95 GLN A C 1
ATOM 770 O O . GLN A 1 95 ? -1.383 0.004 -5.331 1.00 94.50 95 GLN A O 1
ATOM 775 N N . VAL A 1 96 ? -2.496 -0.486 -7.247 1.00 93.81 96 VAL A N 1
ATOM 776 C CA . VAL A 1 96 ? -1.368 -0.620 -8.168 1.00 93.81 96 VAL A CA 1
ATOM 777 C C . VAL A 1 96 ? -1.500 0.405 -9.296 1.00 93.81 96 VAL A C 1
ATOM 779 O O . VAL A 1 96 ? -2.598 0.786 -9.673 1.00 93.81 96 VAL A O 1
ATOM 782 N N . TYR A 1 97 ? -0.356 0.839 -9.828 1.00 92.44 97 TYR A N 1
ATOM 783 C CA . TYR A 1 97 ? -0.266 1.612 -11.063 1.00 92.44 97 TYR A CA 1
ATOM 784 C C . TYR A 1 97 ? 0.583 0.840 -12.067 1.00 92.44 97 TYR A C 1
ATOM 786 O O . TYR A 1 97 ? 1.728 0.515 -11.780 1.00 92.44 97 TYR A O 1
ATOM 794 N N . GLU A 1 98 ? 0.063 0.516 -13.244 1.00 90.12 98 GLU A N 1
ATOM 795 C CA . GLU A 1 98 ? 0.776 -0.288 -14.238 1.00 90.12 98 GLU A CA 1
ATOM 796 C C . GLU A 1 98 ? 1.972 0.464 -14.829 1.00 90.12 98 GLU A C 1
ATOM 798 O O . GLU A 1 98 ? 3.065 -0.091 -14.938 1.00 90.12 98 GLU A O 1
ATOM 803 N N . GLY A 1 99 ? 1.794 1.747 -15.158 1.00 87.12 99 GLY A N 1
ATOM 804 C CA . GLY A 1 99 ? 2.805 2.564 -15.838 1.00 87.12 99 GLY A CA 1
ATOM 805 C C . GLY A 1 99 ? 3.792 3.296 -14.923 1.00 87.12 99 GLY A C 1
ATOM 806 O O . GLY A 1 99 ? 4.715 3.952 -15.416 1.00 87.12 99 GLY A O 1
ATOM 807 N N . ALA 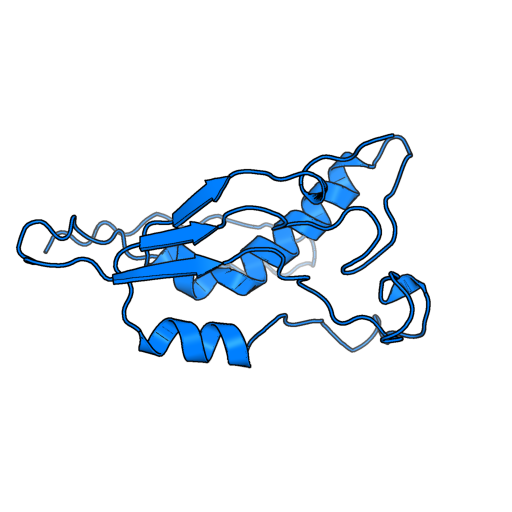A 1 100 ? 3.614 3.218 -13.605 1.00 84.38 100 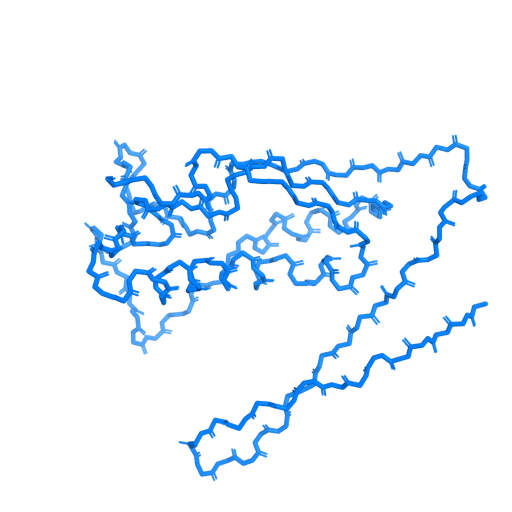ALA A N 1
ATOM 808 C CA . ALA A 1 100 ? 4.444 3.911 -12.624 1.00 84.38 100 ALA A CA 1
ATOM 809 C C . ALA A 1 100 ? 4.440 3.180 -11.270 1.00 84.38 100 ALA A C 1
ATOM 811 O O . ALA A 1 100 ? 3.812 2.150 -11.104 1.00 84.38 100 ALA A O 1
ATOM 812 N N . SER A 1 101 ? 5.130 3.726 -10.264 1.00 86.69 101 SER A N 1
ATOM 813 C CA . SER A 1 101 ? 4.995 3.281 -8.867 1.00 86.69 101 SER A CA 1
ATOM 814 C C . SER A 1 101 ? 5.240 1.769 -8.621 1.00 86.69 101 SER A C 1
ATOM 816 O O . SER A 1 101 ? 4.343 1.053 -8.177 1.00 86.69 101 SER A O 1
ATOM 818 N N . PRO A 1 102 ? 6.464 1.259 -8.866 1.00 87.44 102 PRO A N 1
ATOM 819 C CA . PRO A 1 102 ? 7.705 2.020 -9.021 1.00 87.44 102 PRO A CA 1
ATOM 820 C C . PRO A 1 102 ? 8.266 2.058 -10.438 1.00 87.44 102 PRO A C 1
ATOM 822 O O . PRO A 1 102 ? 9.177 2.844 -10.672 1.00 87.44 102 PRO A O 1
ATOM 825 N N . THR A 1 103 ? 7.784 1.225 -11.353 1.00 88.75 103 THR A N 1
ATOM 826 C CA . THR A 1 103 ? 8.366 1.042 -12.687 1.00 88.75 103 THR A CA 1
ATOM 827 C C . THR A 1 103 ? 7.287 1.033 -13.756 1.00 88.75 103 THR A C 1
ATOM 829 O O . THR A 1 103 ? 6.116 0.813 -13.447 1.00 88.75 103 THR A O 1
ATOM 832 N N . ALA A 1 104 ? 7.680 1.250 -15.010 1.00 89.94 104 ALA A N 1
ATOM 833 C CA . ALA A 1 104 ? 6.820 0.993 -16.157 1.00 89.94 104 ALA A CA 1
ATOM 834 C C . ALA A 1 104 ? 6.308 -0.460 -16.161 1.00 89.94 104 ALA A C 1
ATOM 836 O O . ALA A 1 104 ? 6.913 -1.350 -15.552 1.00 89.94 104 ALA A O 1
ATOM 837 N N . ALA A 1 105 ? 5.194 -0.691 -16.856 1.00 91.06 105 ALA A N 1
ATOM 838 C CA . ALA A 1 105 ? 4.601 -2.015 -16.986 1.00 91.06 105 ALA A CA 1
ATOM 839 C C . ALA A 1 105 ? 5.529 -2.943 -17.778 1.00 91.06 105 ALA A C 1
ATOM 841 O O . ALA A 1 105 ? 5.972 -2.597 -18.879 1.00 91.06 105 ALA A O 1
ATOM 842 N N . ASP A 1 106 ? 5.772 -4.143 -17.253 1.00 91.94 106 ASP A N 1
ATOM 843 C CA . ASP A 1 106 ? 6.266 -5.237 -18.086 1.00 91.94 106 ASP A CA 1
ATOM 844 C C . ASP A 1 106 ? 5.098 -5.766 -18.927 1.00 91.94 106 ASP A C 1
ATOM 846 O O . ASP A 1 106 ? 4.074 -6.188 -18.393 1.00 91.94 106 ASP A O 1
ATOM 850 N N . THR A 1 107 ? 5.248 -5.728 -20.251 1.00 91.56 107 THR A N 1
ATOM 851 C CA . THR A 1 107 ? 4.247 -6.226 -21.211 1.00 91.56 107 THR A CA 1
ATOM 852 C C . THR A 1 107 ? 4.606 -7.603 -21.779 1.00 91.56 107 THR A C 1
ATOM 854 O O . THR A 1 107 ? 3.922 -8.133 -22.654 1.00 91.56 107 THR A O 1
ATOM 857 N N . GLY A 1 108 ? 5.699 -8.197 -21.299 1.00 92.25 108 GLY A N 1
ATOM 858 C CA . GLY A 1 108 ? 6.191 -9.494 -21.726 1.00 92.25 108 GLY A CA 1
ATOM 859 C C . GLY A 1 108 ? 5.539 -10.679 -21.001 1.00 92.25 108 GLY A C 1
ATOM 860 O O . GLY A 1 108 ? 4.606 -10.531 -20.209 1.00 92.25 108 GLY A O 1
ATOM 861 N N . PRO A 1 109 ? 6.071 -11.898 -21.212 1.00 93.75 109 PRO A N 1
ATOM 862 C CA . PRO A 1 109 ? 5.548 -13.129 -20.607 1.00 93.75 109 PRO A CA 1
ATOM 863 C C . PRO A 1 109 ? 5.538 -13.143 -19.067 1.00 93.75 109 PRO A C 1
ATOM 865 O O . PRO A 1 109 ? 4.892 -13.996 -18.457 1.00 93.75 109 PRO A O 1
ATOM 868 N N . LEU A 1 110 ? 6.274 -12.225 -18.432 1.00 91.88 110 LEU A N 1
ATOM 869 C CA . LEU A 1 110 ? 6.438 -12.126 -16.982 1.00 91.88 110 LEU A CA 1
ATOM 870 C C . LEU A 1 110 ? 5.683 -10.945 -16.357 1.00 91.88 110 LEU A C 1
ATOM 872 O O . LEU A 1 110 ? 5.864 -10.684 -15.173 1.00 91.88 110 LEU A O 1
ATOM 876 N N . ALA A 1 111 ? 4.775 -10.298 -17.092 1.00 92.62 111 ALA A N 1
ATOM 877 C CA . ALA A 1 111 ? 3.939 -9.202 -16.590 1.00 92.62 111 ALA A CA 1
ATOM 878 C C . ALA A 1 111 ? 3.213 -9.513 -15.268 1.00 92.62 111 ALA A C 1
ATOM 880 O O . ALA A 1 111 ? 3.028 -8.645 -14.424 1.00 92.62 111 ALA A O 1
ATOM 881 N N . HIS A 1 112 ? 2.842 -10.777 -15.043 1.00 93.12 112 HIS A N 1
ATOM 882 C CA . HIS A 1 112 ? 2.245 -11.213 -13.781 1.00 93.12 112 HIS A CA 1
ATOM 883 C C . HIS A 1 112 ? 3.199 -11.061 -12.582 1.00 93.12 112 HIS A C 1
ATOM 885 O O . HIS A 1 112 ? 2.743 -10.784 -11.477 1.00 93.12 112 HIS A O 1
ATOM 891 N N . LEU A 1 113 ? 4.513 -11.228 -12.771 1.00 94.50 113 LEU A N 1
ATOM 892 C CA . LEU A 1 113 ? 5.509 -10.999 -11.721 1.00 94.50 113 LEU A CA 1
ATOM 893 C C . LEU A 1 113 ? 5.694 -9.508 -11.446 1.00 94.50 113 LEU A C 1
ATOM 895 O O . LEU A 1 113 ? 5.852 -9.132 -10.288 1.00 94.50 113 LEU A O 1
ATOM 899 N N . ASP A 1 114 ? 5.643 -8.673 -12.484 1.00 92.31 114 ASP A N 1
ATOM 900 C CA . ASP A 1 114 ? 5.643 -7.216 -12.336 1.00 92.31 114 ASP A CA 1
ATOM 901 C C . ASP A 1 114 ? 4.397 -6.744 -11.565 1.00 92.31 114 ASP A C 1
ATOM 903 O O . ASP A 1 114 ? 4.523 -6.034 -10.568 1.00 92.31 114 ASP A O 1
ATOM 907 N N . TYR A 1 115 ? 3.210 -7.246 -11.921 1.00 94.38 115 TYR A N 1
ATOM 908 C CA . TYR A 1 115 ? 1.985 -6.995 -11.160 1.00 94.38 115 TYR A CA 1
ATOM 909 C C . TYR A 1 115 ? 2.119 -7.432 -9.696 1.00 94.38 115 TYR A C 1
ATOM 911 O O . TYR A 1 115 ? 1.847 -6.652 -8.784 1.00 94.38 115 TYR A O 1
ATOM 919 N N . LEU A 1 116 ? 2.581 -8.666 -9.450 1.00 94.19 116 LEU A N 1
ATOM 920 C CA . LEU A 1 116 ? 2.775 -9.181 -8.093 1.00 94.19 116 LEU A CA 1
ATOM 921 C C . LEU A 1 116 ? 3.769 -8.333 -7.302 1.00 94.19 116 LEU A C 1
ATOM 923 O O . LEU A 1 116 ? 3.541 -8.084 -6.123 1.00 94.19 116 LEU A O 1
ATOM 927 N N . TYR A 1 117 ? 4.846 -7.861 -7.928 1.00 90.69 117 TYR A N 1
ATOM 928 C CA . TYR A 1 117 ? 5.797 -6.957 -7.291 1.00 90.69 117 TYR A CA 1
ATOM 929 C C . TYR A 1 117 ? 5.121 -5.659 -6.831 1.00 90.69 117 TYR A C 1
ATOM 931 O O . TYR A 1 117 ? 5.265 -5.279 -5.666 1.00 90.69 117 TYR A O 1
ATOM 939 N N . LYS A 1 118 ? 4.331 -5.017 -7.699 1.00 91.19 118 LYS A N 1
ATOM 940 C CA . LYS A 1 118 ? 3.591 -3.797 -7.348 1.00 91.19 118 LYS A CA 1
ATOM 941 C C . LYS A 1 118 ? 2.531 -4.053 -6.270 1.00 91.19 118 LYS A C 1
ATOM 943 O O . LYS A 1 118 ? 2.436 -3.293 -5.306 1.00 91.19 118 LYS A O 1
ATOM 948 N N . TRP A 1 119 ? 1.817 -5.173 -6.358 1.00 93.38 119 TRP A N 1
ATOM 949 C CA . TRP A 1 119 ? 0.872 -5.615 -5.331 1.00 93.38 119 TRP A CA 1
ATOM 950 C C . TRP A 1 119 ? 1.552 -5.834 -3.972 1.00 93.38 119 TRP A C 1
ATOM 952 O O . TRP A 1 119 ? 1.046 -5.401 -2.936 1.00 93.38 119 TRP A O 1
ATOM 962 N N . PHE A 1 120 ? 2.745 -6.437 -3.953 1.00 91.88 120 PHE A N 1
ATOM 963 C CA . PHE A 1 120 ? 3.509 -6.628 -2.720 1.00 91.88 120 PHE A CA 1
ATOM 964 C C . PHE A 1 120 ? 3.941 -5.309 -2.079 1.00 91.88 120 PHE A C 1
ATOM 966 O O . PHE A 1 120 ? 3.996 -5.240 -0.851 1.00 91.88 120 PHE A O 1
ATOM 973 N N . LEU A 1 121 ? 4.203 -4.259 -2.863 1.00 91.56 121 LEU A N 1
ATOM 974 C CA . LEU A 1 121 ? 4.467 -2.929 -2.310 1.00 91.56 121 LEU A CA 1
ATOM 975 C C . LEU A 1 121 ? 3.237 -2.384 -1.585 1.00 91.56 121 LEU A C 1
ATOM 977 O O . LEU A 1 121 ? 3.376 -1.915 -0.459 1.00 91.56 121 LEU A O 1
ATOM 981 N N . TRP A 1 122 ? 2.040 -2.516 -2.166 1.00 94.12 122 TRP A N 1
ATOM 982 C CA . TRP A 1 122 ? 0.795 -2.151 -1.484 1.00 94.12 122 TRP A CA 1
ATOM 983 C C . TRP A 1 122 ? 0.595 -2.965 -0.197 1.00 94.12 122 TRP A C 1
ATOM 985 O O . TRP A 1 122 ? 0.358 -2.388 0.870 1.00 94.12 122 TRP A O 1
ATOM 995 N N . CYS A 1 123 ? 0.780 -4.292 -0.252 1.00 92.44 123 CYS A N 1
ATOM 996 C CA . CYS A 1 123 ? 0.698 -5.144 0.936 1.00 92.44 123 CYS A CA 1
ATOM 997 C C . CYS A 1 123 ? 1.673 -4.689 2.025 1.00 92.44 123 CYS A C 1
ATOM 999 O O . CYS A 1 123 ? 1.289 -4.606 3.188 1.00 92.44 123 CYS A O 1
ATOM 1001 N N . GLN A 1 124 ? 2.917 -4.373 1.657 1.00 90.19 124 GLN A N 1
ATOM 1002 C CA . GLN A 1 124 ? 3.943 -3.925 2.592 1.00 90.19 124 GLN A CA 1
ATOM 1003 C C . GLN A 1 124 ? 3.610 -2.552 3.191 1.00 90.19 124 GLN A C 1
ATOM 1005 O O . GLN A 1 124 ? 3.776 -2.375 4.398 1.00 90.19 124 GLN A O 1
ATOM 1010 N N . THR A 1 125 ? 3.105 -1.608 2.386 1.00 92.50 125 THR A N 1
ATOM 1011 C CA . THR A 1 125 ? 2.681 -0.278 2.846 1.00 92.50 125 THR A CA 1
ATOM 1012 C C . THR A 1 125 ? 1.658 -0.388 3.967 1.00 92.50 125 THR A C 1
ATOM 1014 O O . THR A 1 125 ? 1.826 0.193 5.039 1.00 92.50 125 THR A O 1
ATOM 1017 N N . TYR A 1 126 ? 0.577 -1.130 3.722 1.00 94.62 126 TYR A N 1
ATOM 1018 C CA . TYR A 1 126 ? -0.591 -1.136 4.600 1.00 94.62 126 TYR A CA 1
ATOM 1019 C C . TYR A 1 126 ? -0.608 -2.299 5.592 1.00 94.62 126 TYR A C 1
ATOM 1021 O O . TYR A 1 126 ? -1.529 -2.369 6.405 1.00 94.62 126 TYR A O 1
ATOM 1029 N N . LYS A 1 127 ? 0.417 -3.161 5.579 1.00 91.81 127 LYS A N 1
ATOM 1030 C CA . LYS A 1 127 ? 0.563 -4.357 6.420 1.00 91.81 127 LYS A CA 1
ATOM 1031 C C . LYS A 1 127 ? 0.117 -4.144 7.867 1.00 91.81 127 LYS A C 1
ATOM 1033 O O . LYS A 1 127 ? -0.711 -4.885 8.389 1.00 91.81 127 LYS A O 1
ATOM 1038 N N . ASP A 1 128 ? 0.630 -3.107 8.522 1.00 91.19 128 ASP A N 1
ATOM 1039 C CA . ASP A 1 128 ? 0.342 -2.846 9.938 1.00 91.19 128 ASP A CA 1
ATOM 1040 C C . ASP A 1 128 ? -1.123 -2.487 10.229 1.00 91.19 128 ASP A C 1
ATOM 1042 O O . ASP A 1 128 ? -1.571 -2.605 11.374 1.00 91.19 128 ASP A O 1
ATOM 1046 N N . LEU A 1 129 ? -1.842 -1.988 9.224 1.00 94.19 129 LEU A N 1
ATOM 1047 C CA . LEU A 1 129 ? -3.257 -1.653 9.313 1.00 94.19 129 LEU A CA 1
ATOM 1048 C C . LEU A 1 129 ? -4.114 -2.860 8.920 1.00 94.19 129 LEU A C 1
ATOM 1050 O O . LEU A 1 129 ? -4.994 -3.250 9.681 1.00 94.19 129 LEU A O 1
ATOM 1054 N N . THR A 1 130 ? -3.834 -3.486 7.775 1.00 94.06 130 THR A N 1
ATOM 1055 C CA . THR A 1 130 ? -4.636 -4.591 7.215 1.00 94.06 130 THR A CA 1
ATOM 1056 C C . THR A 1 130 ? -4.545 -5.873 8.041 1.00 94.06 130 THR A C 1
ATOM 1058 O O . THR A 1 130 ? -5.484 -6.662 8.062 1.00 94.06 130 THR A O 1
ATOM 1061 N N . THR A 1 131 ? -3.466 -6.059 8.807 1.00 92.19 131 THR A N 1
ATOM 1062 C CA . THR A 1 131 ? -3.348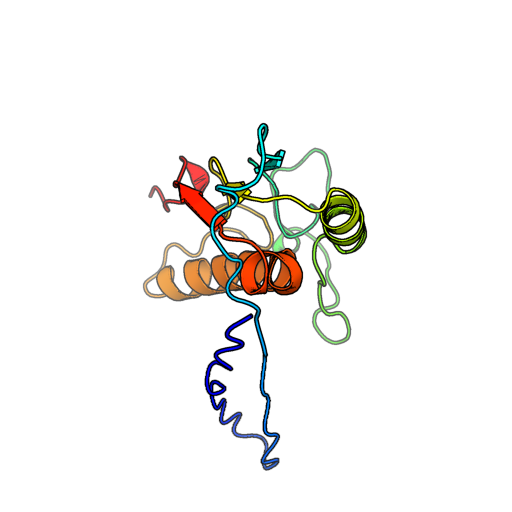 -7.158 9.784 1.00 92.19 131 THR A CA 1
ATOM 1063 C C . THR A 1 131 ? -4.212 -6.963 11.035 1.00 92.19 131 THR A C 1
ATOM 1065 O O . THR A 1 131 ? -4.320 -7.888 11.839 1.00 92.19 131 THR A O 1
ATOM 1068 N N . ARG A 1 132 ? -4.808 -5.780 11.247 1.00 92.50 132 ARG A N 1
ATOM 1069 C CA . ARG A 1 132 ? -5.555 -5.430 12.474 1.00 92.50 132 ARG A CA 1
ATOM 1070 C C . ARG A 1 132 ? -6.949 -4.859 12.225 1.00 92.50 132 ARG A C 1
ATOM 1072 O O . ARG A 1 132 ? -7.762 -4.822 13.148 1.00 92.50 132 ARG A O 1
ATOM 1079 N N . ILE A 1 133 ? -7.211 -4.367 11.019 1.00 94.19 133 ILE A N 1
ATOM 1080 C CA . ILE A 1 133 ? -8.454 -3.702 10.637 1.00 94.19 133 ILE A CA 1
ATOM 1081 C C . ILE A 1 133 ? -9.035 -4.449 9.432 1.00 94.19 133 ILE A C 1
ATOM 1083 O O . ILE A 1 133 ? -8.345 -4.572 8.412 1.00 94.19 133 ILE A O 1
ATOM 1087 N N . PRO A 1 134 ? -10.288 -4.933 9.516 1.00 93.94 134 PRO A N 1
ATOM 1088 C CA . PRO A 1 134 ? -10.994 -5.492 8.372 1.00 93.94 134 PRO A CA 1
ATOM 1089 C C . PRO A 1 134 ? -10.914 -4.541 7.179 1.00 93.94 134 PRO A C 1
ATOM 1091 O O . PRO A 1 134 ? -11.197 -3.347 7.297 1.00 93.94 134 PRO A O 1
ATOM 1094 N N . SER A 1 135 ? -10.46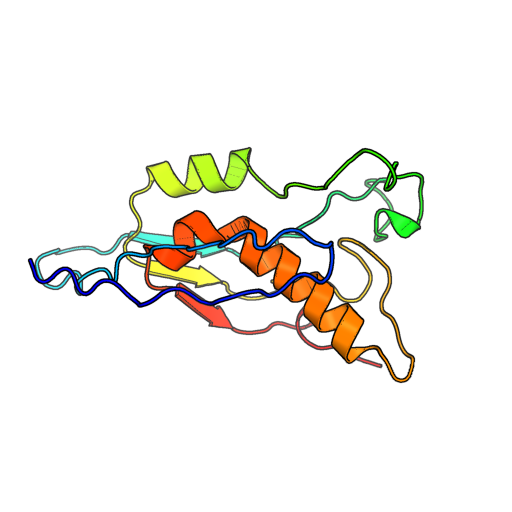7 -5.074 6.047 1.00 95.31 135 SER A N 1
ATOM 1095 C CA . SER A 1 135 ? -10.137 -4.285 4.865 1.00 95.31 135 SER A CA 1
ATOM 1096 C C . SER A 1 135 ? -10.915 -4.788 3.659 1.00 95.31 135 SER A C 1
ATOM 1098 O O . SER A 1 135 ? -10.950 -5.989 3.399 1.00 95.31 135 SER A O 1
ATOM 1100 N N . ILE A 1 136 ? -11.526 -3.861 2.929 1.00 96.69 136 ILE A N 1
ATOM 1101 C CA . ILE A 1 136 ? -12.235 -4.110 1.674 1.00 96.69 136 ILE A CA 1
ATOM 1102 C C . ILE A 1 136 ? -11.456 -3.405 0.568 1.00 96.69 136 ILE A C 1
ATOM 1104 O O . ILE A 1 136 ? -11.132 -2.229 0.712 1.00 96.69 136 ILE A O 1
ATOM 1108 N N . SER A 1 137 ? -11.173 -4.118 -0.519 1.00 97.06 137 SER A N 1
ATOM 1109 C CA . SER A 1 137 ? -10.498 -3.580 -1.702 1.00 97.06 137 SER A CA 1
ATOM 1110 C C . SER A 1 137 ? -11.337 -3.866 -2.933 1.00 97.06 137 SER A C 1
ATOM 1112 O O . SER A 1 137 ? -11.823 -4.989 -3.089 1.00 97.06 137 SER A O 1
ATOM 1114 N N . ILE A 1 138 ? -11.488 -2.868 -3.794 1.00 97.56 138 ILE A N 1
ATOM 1115 C CA . ILE A 1 138 ? -12.041 -3.024 -5.140 1.00 97.56 138 ILE A CA 1
ATOM 1116 C C . ILE A 1 138 ? -11.029 -2.494 -6.166 1.00 97.56 138 ILE A C 1
ATOM 1118 O O . ILE A 1 138 ? -10.289 -1.565 -5.831 1.00 97.56 138 ILE A O 1
ATOM 1122 N N . PRO A 1 139 ? -10.978 -3.082 -7.375 1.00 95.69 139 PRO A N 1
ATOM 1123 C CA . PRO A 1 139 ? -10.111 -2.588 -8.437 1.00 95.69 139 PRO A CA 1
ATOM 1124 C C . PRO A 1 139 ? -10.693 -1.335 -9.111 1.00 95.69 139 PRO A C 1
ATOM 1126 O O . PRO A 1 139 ? -11.917 -1.192 -9.184 1.00 95.69 139 PRO A O 1
ATOM 1129 N N . ASP A 1 140 ? -9.812 -0.505 -9.666 1.00 95.81 140 ASP A N 1
ATOM 1130 C CA . ASP A 1 140 ? -10.106 0.544 -10.658 1.00 95.81 140 ASP A CA 1
ATOM 1131 C C . ASP A 1 140 ? -9.242 0.351 -11.929 1.00 95.81 140 ASP A C 1
ATOM 1133 O O . ASP A 1 140 ? -8.685 -0.733 -12.143 1.00 95.81 140 ASP A O 1
ATOM 1137 N N . ASP A 1 141 ? -9.171 1.343 -12.818 1.00 94.38 141 ASP A N 1
ATOM 1138 C CA . ASP A 1 141 ? -8.555 1.228 -14.142 1.00 94.38 141 ASP A CA 1
ATOM 1139 C C . ASP A 1 141 ? -7.054 0.907 -14.122 1.00 94.38 141 ASP A C 1
ATOM 1141 O O . ASP A 1 141 ? -6.597 0.178 -15.006 1.00 94.38 141 ASP A O 1
ATOM 1145 N N . HIS A 1 142 ? -6.309 1.356 -13.107 1.00 93.25 142 HIS A N 1
ATOM 1146 C CA . HIS A 1 142 ? -4.879 1.054 -12.966 1.00 93.25 142 HIS A CA 1
ATOM 1147 C C . HIS A 1 142 ? -4.570 -0.274 -12.243 1.00 93.25 142 HIS A C 1
ATOM 1149 O O . HIS A 1 142 ? -3.451 -0.795 -12.320 1.00 93.25 142 HIS A O 1
ATOM 1155 N N . ASP A 1 143 ? -5.559 -0.884 -11.581 1.00 93.25 143 ASP A N 1
ATOM 1156 C CA . ASP A 1 143 ? -5.397 -2.191 -10.926 1.00 93.25 143 ASP A CA 1
ATOM 1157 C C . ASP A 1 143 ? -5.452 -3.367 -11.914 1.00 93.25 143 ASP A C 1
ATOM 1159 O O . ASP A 1 143 ? -5.194 -4.516 -11.536 1.00 93.25 143 ASP A O 1
ATOM 1163 N N . ALA A 1 144 ? -5.784 -3.093 -13.177 1.00 89.69 144 ALA A N 1
ATOM 1164 C CA . ALA A 1 144 ? -5.807 -4.054 -14.266 1.00 89.69 144 ALA A CA 1
ATOM 1165 C C . ALA A 1 144 ? -4.866 -3.603 -15.386 1.00 89.69 144 ALA A C 1
ATOM 1167 O O . ALA A 1 144 ? -4.966 -2.501 -15.915 1.00 89.69 144 ALA A O 1
ATOM 1168 N N . TYR A 1 145 ? -3.950 -4.485 -15.787 1.00 86.44 145 TYR A N 1
ATOM 1169 C CA . TYR A 1 145 ? -3.061 -4.189 -16.905 1.00 86.44 145 TYR A CA 1
ATOM 1170 C C . TYR A 1 145 ? -3.869 -4.237 -18.201 1.00 86.44 145 TYR A C 1
ATOM 1172 O O . TYR A 1 145 ? -4.295 -5.307 -18.648 1.00 86.44 145 TYR A O 1
ATOM 1180 N N . HIS A 1 146 ? -4.084 -3.059 -18.780 1.00 77.38 146 HIS A N 1
ATOM 1181 C CA . HIS A 1 146 ? -4.711 -2.873 -20.078 1.00 77.38 146 HIS A CA 1
ATOM 1182 C C . HIS A 1 146 ? -3.612 -2.705 -21.138 1.00 77.38 146 HIS A C 1
ATOM 1184 O O . HIS A 1 146 ? -2.768 -1.817 -21.047 1.00 77.38 146 HIS A O 1
ATOM 1190 N N . TRP A 1 147 ? -3.613 -3.589 -22.130 1.00 64.88 147 TRP A N 1
ATOM 1191 C CA . TRP A 1 147 ? -2.632 -3.713 -23.212 1.00 64.88 147 TRP A CA 1
ATOM 1192 C C . TRP A 1 147 ? -3.357 -3.989 -24.522 1.00 64.88 147 TRP A C 1
ATOM 1194 O O . TRP A 1 147 ? -4.352 -4.753 -24.491 1.00 64.88 147 TRP A O 1
#

Radius of gyration: 17.67 Å; chains: 1; bounding box: 46×37×47 Å

Sequence (147 aa):
MYISTLTGVRYILNRNTNLEYSDHGIIKHDPHDKSEITLLSLSCVEQVIKPTKSSWRGIDAGYFPYDWAVLYSHVQLTENLKKFNADILFFAGDQVYEGASPTAADTGPLAHLDYLYKWFLWCQTYKDLTTRIPSISIPDDHDAYHW

Foldseek 3Di:
DDFDWDDFDADDDPPPDRDGDGDTFGDDDDVPVDPDFFEDEDEDDQFADDPDPVDPFACVVDDDPPVPDDDQGDPVVLVVVVVRVGQEYEYEECLDAQCCRHHHQDPDPCSVVVLVVSNVSSCRNNVVPVRYHHYDYDYDPRNDDDD

Secondary structure (DSSP, 8-state):
----PPPPPPP--SSS-----------PPP-TT-SS--EEEE----SS--SSTTS---GGGS---TTT----TTHHHHHHHHTT--SEEEE-S-SS-SSSTTSPPP-STTHHHHHHHHHHHHHHHHHHHHTTS-EEE---GGGS---

pLDDT: mean 82.47, std 17.43, range [26.86, 98.19]